Protein AF-J6HBN1-F1 (afdb_monomer_lite)

Radius of gyration: 16.35 Å; chains: 1; bounding box: 36×35×45 Å

pLDDT: mean 92.47, std 7.55, range [50.56, 98.62]

Sequence (159 aa):
WGQAFSISALLYDADGTQISEFVGRCPIEEEINPWVAENCLPKMTDITENYNNYETMLKAFFDFLNKNKDAVVLTHMGHIVESKLIHDAHQMGIIGDWDAPYLWYDVCLFFDDSTNKYCEDNNIDIGETNTHNPVFDCKSAYKAFKHFINAQNLEKKTK

Foldseek 3Di:
DDQDQWAKDFDADPVGDGPDMDIAGEDDPDDDDPCCVPQAPVLCPVPDHPDHDRLRSLLVVLVVCQVVLVDAAEDAACPPPVVVSVVVCPVVVSDDPPSPRPHYHHQVVPDPPGLVVLCVVVVNDLDDDRPNHNVSSNSSRVSSVVVSVVVVVVVVVVD

Organism: NCBI:txid796937

Structure (mmCIF, N/CA/C/O backbone):
data_AF-J6HBN1-F1
#
_entry.id   AF-J6HBN1-F1
#
loop_
_atom_site.group_PDB
_atom_site.id
_atom_site.type_symbol
_atom_site.label_atom_id
_atom_site.label_alt_id
_atom_site.label_comp_id
_atom_site.label_asym_id
_atom_site.label_entity_id
_atom_site.label_seq_id
_atom_site.pdbx_PDB_ins_code
_atom_site.Cartn_x
_atom_site.Cartn_y
_atom_site.Cartn_z
_atom_site.occupancy
_atom_site.B_iso_or_equiv
_atom_site.auth_seq_id
_atom_site.auth_comp_id
_atom_site.auth_asym_id
_atom_site.auth_atom_id
_atom_site.pdbx_PDB_model_num
ATOM 1 N N . TRP A 1 1 ? 5.714 -1.918 16.226 1.00 75.44 1 TRP A N 1
ATOM 2 C CA . TRP A 1 1 ? 4.991 -1.002 15.323 1.00 75.44 1 TRP A CA 1
ATOM 3 C C . TRP A 1 1 ? 3.642 -0.678 15.934 1.00 75.44 1 TRP A C 1
ATOM 5 O O . TRP A 1 1 ? 3.087 -1.546 16.601 1.00 75.44 1 TRP A O 1
ATOM 15 N N . GLY A 1 2 ? 3.180 0.564 15.789 1.00 87.25 2 GLY A N 1
ATOM 16 C CA . GLY A 1 2 ? 1.887 1.004 16.321 1.00 87.25 2 GLY A CA 1
ATOM 17 C C . GLY A 1 2 ? 0.714 0.594 15.431 1.00 87.25 2 GLY A C 1
ATOM 18 O O . GLY A 1 2 ? 0.895 -0.106 14.433 1.00 87.25 2 GLY A O 1
ATOM 19 N N . GLN A 1 3 ? -0.482 1.043 15.801 1.00 91.75 3 GLN A N 1
ATOM 20 C CA . GLN A 1 3 ? -1.673 0.971 14.957 1.00 91.75 3 GLN A CA 1
ATOM 21 C C . GLN A 1 3 ? -1.454 1.744 13.647 1.00 91.75 3 GLN A C 1
ATOM 23 O O . GLN A 1 3 ? -0.913 2.853 13.659 1.00 91.75 3 GLN A O 1
ATOM 28 N N . ALA A 1 4 ? -1.883 1.181 12.516 1.00 95.00 4 ALA A N 1
ATOM 29 C CA . ALA A 1 4 ? -1.857 1.911 11.255 1.00 95.00 4 ALA A CA 1
ATOM 30 C C . ALA A 1 4 ? -2.945 2.995 11.248 1.00 95.00 4 ALA A C 1
ATOM 32 O O . ALA A 1 4 ? -4.096 2.738 11.586 1.00 95.00 4 ALA A O 1
ATOM 33 N N . PHE A 1 5 ? -2.580 4.205 10.831 1.00 96.06 5 PHE A N 1
ATOM 34 C CA . PHE A 1 5 ? -3.506 5.338 10.701 1.00 96.06 5 PHE A CA 1
ATOM 35 C C . PHE A 1 5 ? -3.698 5.781 9.246 1.00 96.06 5 PHE A C 1
ATOM 37 O O . PHE A 1 5 ? -4.528 6.639 8.959 1.00 96.06 5 PHE A O 1
ATOM 44 N N . SER A 1 6 ? -2.924 5.203 8.326 1.00 97.31 6 SER A N 1
ATOM 45 C CA . SER A 1 6 ? -3.043 5.411 6.890 1.00 97.31 6 SER A CA 1
ATOM 46 C C . 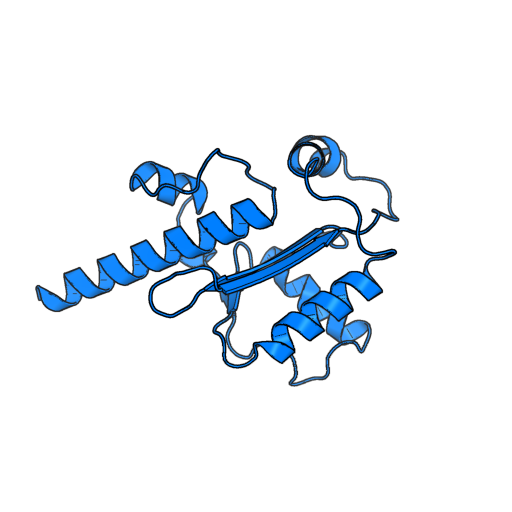SER A 1 6 ? -2.589 4.150 6.156 1.00 97.31 6 SER A C 1
ATOM 48 O O . SER A 1 6 ? -1.577 3.555 6.533 1.00 97.31 6 SER A O 1
ATOM 50 N N . ILE A 1 7 ? -3.347 3.713 5.153 1.00 98.00 7 ILE A N 1
ATOM 51 C CA . ILE A 1 7 ? -3.091 2.499 4.367 1.00 98.00 7 ILE A CA 1
ATOM 52 C C . ILE A 1 7 ? -3.400 2.803 2.901 1.00 98.00 7 ILE A C 1
ATOM 54 O O . ILE A 1 7 ? -4.483 3.302 2.592 1.00 98.00 7 ILE A O 1
ATOM 58 N N . SER A 1 8 ? -2.493 2.431 1.997 1.00 98.12 8 SER A N 1
ATOM 59 C CA . SER A 1 8 ? -2.753 2.461 0.556 1.00 98.12 8 SER A CA 1
ATOM 60 C C . SER A 1 8 ? -2.494 1.106 -0.092 1.00 98.12 8 SER A C 1
ATOM 62 O O . SER A 1 8 ? -1.624 0.354 0.339 1.00 98.12 8 SER A O 1
ATOM 64 N N . ALA A 1 9 ? -3.237 0.818 -1.157 1.00 97.94 9 ALA A N 1
ATOM 65 C CA . ALA A 1 9 ? -2.940 -0.259 -2.093 1.00 97.94 9 ALA A CA 1
ATOM 66 C C . ALA A 1 9 ? -3.268 0.191 -3.512 1.00 97.94 9 ALA A C 1
ATOM 68 O O . ALA A 1 9 ? -4.351 0.712 -3.772 1.00 97.94 9 ALA A O 1
ATOM 69 N N . LEU A 1 10 ? -2.339 -0.029 -4.439 1.00 98.25 10 LEU A N 1
ATOM 70 C CA . LEU A 1 10 ? -2.495 0.327 -5.846 1.00 98.25 10 LEU A CA 1
ATOM 71 C C . LEU A 1 10 ? -2.545 -0.954 -6.674 1.00 98.25 10 LEU A C 1
ATOM 73 O O . LEU A 1 10 ? -1.668 -1.809 -6.555 1.00 98.25 10 LEU A O 1
ATOM 77 N N . LEU A 1 11 ? -3.572 -1.086 -7.509 1.00 98.00 11 LEU A N 1
ATOM 78 C CA . LEU A 1 11 ? -3.732 -2.220 -8.408 1.00 98.00 11 LEU A CA 1
ATOM 79 C C . LEU A 1 11 ? -3.270 -1.832 -9.807 1.00 98.00 11 LEU A C 1
ATOM 81 O O . LEU A 1 11 ? -3.768 -0.864 -10.387 1.00 98.00 11 LEU A O 1
ATOM 85 N N . TYR A 1 12 ? -2.367 -2.635 -10.355 1.00 97.44 12 TYR A N 1
ATOM 86 C CA . TYR A 1 12 ? -1.846 -2.483 -11.704 1.00 97.44 12 TYR A CA 1
ATOM 87 C C . TYR A 1 12 ? -2.260 -3.667 -12.575 1.00 97.44 12 TYR A C 1
ATOM 89 O O . TYR A 1 12 ? -2.293 -4.804 -12.102 1.00 97.44 12 TYR A O 1
ATOM 97 N N . ASP A 1 13 ? -2.554 -3.404 -13.845 1.00 95.88 13 ASP A N 1
ATOM 98 C CA . ASP A 1 13 ? -2.723 -4.457 -14.846 1.00 95.88 13 ASP A CA 1
ATOM 99 C C . ASP A 1 13 ? -1.369 -5.012 -15.340 1.00 95.88 13 ASP A C 1
ATOM 101 O O . ASP A 1 13 ? -0.291 -4.617 -14.880 1.00 95.88 13 ASP A O 1
ATOM 105 N N . ALA A 1 14 ? -1.420 -5.954 -16.286 1.00 90.94 14 ALA A N 1
ATOM 106 C CA . ALA A 1 14 ? -0.232 -6.598 -16.848 1.00 90.94 14 ALA A CA 1
ATOM 107 C C . ALA A 1 14 ? 0.681 -5.628 -17.626 1.00 90.94 14 ALA A C 1
ATOM 109 O O . ALA A 1 14 ? 1.902 -5.800 -17.628 1.00 90.94 14 ALA A O 1
ATOM 110 N N . ASP A 1 15 ? 0.111 -4.590 -18.242 1.00 91.50 15 ASP A N 1
ATOM 111 C CA . ASP A 1 15 ? 0.865 -3.549 -18.949 1.00 91.50 15 ASP A CA 1
ATOM 112 C C . ASP A 1 15 ? 1.488 -2.544 -17.960 1.00 91.50 15 ASP A C 1
ATOM 114 O O . ASP A 1 15 ? 2.486 -1.875 -18.249 1.00 91.50 15 ASP A O 1
ATOM 118 N N . GLY A 1 16 ? 0.982 -2.531 -16.727 1.00 93.12 16 GLY A N 1
ATOM 119 C CA . GLY A 1 16 ? 1.361 -1.680 -15.609 1.00 93.12 16 GLY A CA 1
ATOM 120 C C . GLY A 1 16 ? 0.656 -0.344 -15.566 1.00 93.12 16 GLY A C 1
ATOM 121 O O . GLY A 1 16 ? 1.195 0.611 -15.005 1.00 93.12 16 GLY A O 1
ATOM 122 N N . THR A 1 17 ? -0.539 -0.286 -16.134 1.00 95.62 17 THR A N 1
ATOM 123 C CA . THR A 1 17 ? -1.474 0.807 -15.908 1.00 95.62 17 THR A CA 1
ATOM 124 C C . THR A 1 17 ? -2.105 0.623 -14.534 1.00 95.62 17 THR A C 1
ATOM 126 O O . THR A 1 17 ? -2.556 -0.470 -14.195 1.00 95.62 17 THR A O 1
ATOM 129 N N . GLN A 1 18 ? -2.143 1.683 -13.727 1.00 97.25 18 GLN A N 1
ATOM 130 C CA . GLN A 1 18 ? -2.892 1.665 -12.472 1.00 97.25 18 GLN A CA 1
ATOM 131 C C . GLN A 1 18 ? -4.392 1.664 -12.797 1.00 97.25 18 GLN A C 1
ATOM 133 O O . GLN A 1 18 ? -4.889 2.612 -13.401 1.00 97.25 18 GLN A O 1
ATOM 138 N N . ILE A 1 19 ? -5.107 0.611 -12.405 1.00 97.88 19 ILE A N 1
ATOM 139 C CA . ILE A 1 19 ? -6.528 0.413 -12.739 1.00 97.88 19 ILE A CA 1
ATOM 140 C C . ILE A 1 19 ? -7.464 0.598 -11.543 1.00 97.88 19 ILE A C 1
ATOM 142 O O . ILE A 1 19 ? -8.669 0.765 -11.721 1.00 97.88 19 ILE A O 1
ATOM 146 N N . SER A 1 20 ? -6.932 0.566 -10.322 1.00 98.06 20 SER A N 1
ATOM 147 C CA . SER A 1 20 ? -7.694 0.827 -9.102 1.00 98.06 20 SER A CA 1
ATOM 148 C C . SER A 1 20 ? -6.758 1.225 -7.968 1.00 98.06 20 SER A C 1
ATOM 150 O O . SER A 1 20 ? -5.566 0.920 -7.996 1.00 98.06 20 SER A O 1
ATOM 152 N N . GLU A 1 21 ? -7.308 1.860 -6.939 1.00 98.12 21 GLU A N 1
ATOM 153 C CA . GLU A 1 21 ? -6.593 2.142 -5.699 1.00 98.12 21 GLU A CA 1
ATOM 154 C C . GLU A 1 21 ? -7.510 2.060 -4.480 1.00 98.12 21 GLU A C 1
ATOM 156 O O . GLU A 1 21 ? -8.729 2.206 -4.581 1.00 98.12 21 GLU A O 1
ATOM 161 N N . PHE A 1 22 ? -6.888 1.826 -3.333 1.00 98.56 22 PHE A N 1
ATOM 162 C CA . PHE A 1 22 ? -7.423 2.071 -2.008 1.00 98.56 22 PHE A CA 1
ATOM 163 C C . PHE A 1 22 ? -6.506 3.078 -1.321 1.00 98.56 22 PHE A C 1
ATOM 165 O O . PHE A 1 22 ? -5.289 2.894 -1.330 1.00 98.56 22 PHE A O 1
ATOM 172 N N . VAL A 1 23 ? -7.091 4.111 -0.717 1.00 98.44 23 VAL A N 1
ATOM 173 C CA . VAL A 1 23 ? -6.393 5.067 0.148 1.00 98.44 23 VAL A CA 1
ATOM 174 C C . VAL A 1 23 ? -7.285 5.320 1.355 1.00 98.44 23 VAL A C 1
ATOM 176 O O . VAL A 1 23 ? -8.374 5.886 1.231 1.00 98.44 23 VAL A O 1
ATOM 179 N N . GLY A 1 24 ? -6.850 4.860 2.519 1.00 98.25 24 GLY A N 1
ATOM 180 C CA . GLY A 1 24 ? -7.552 5.041 3.779 1.00 98.25 24 GLY A CA 1
ATOM 181 C C . GLY A 1 24 ? -6.703 5.812 4.767 1.00 98.25 24 GLY A C 1
ATOM 182 O O . GLY A 1 24 ? -5.506 5.566 4.865 1.00 98.25 24 GLY A O 1
ATOM 183 N N . ARG A 1 25 ? -7.337 6.720 5.505 1.00 98.06 25 ARG A N 1
ATOM 184 C CA . ARG A 1 25 ? -6.768 7.414 6.654 1.00 98.06 25 ARG A CA 1
ATOM 185 C C . ARG A 1 25 ? -7.818 7.538 7.751 1.00 98.06 25 ARG A C 1
ATOM 187 O O . ARG A 1 25 ? -8.948 7.951 7.485 1.00 98.06 25 ARG A O 1
ATOM 194 N N . CYS A 1 26 ? -7.427 7.228 8.979 1.00 97.38 26 CYS A N 1
ATOM 195 C CA . CYS A 1 26 ? -8.240 7.422 10.174 1.00 97.38 26 CYS A CA 1
ATOM 196 C C . CYS A 1 26 ? -7.488 8.271 11.215 1.00 97.38 26 CYS A C 1
ATOM 198 O O . CYS A 1 26 ? -6.266 8.427 11.109 1.00 97.38 26 CYS A O 1
ATOM 200 N N . PRO A 1 27 ? -8.185 8.804 12.233 1.00 95.62 27 PRO A N 1
ATOM 201 C CA . PRO A 1 27 ? -7.538 9.458 13.365 1.00 95.62 27 PRO A CA 1
ATOM 202 C C . PRO A 1 27 ? -6.548 8.532 14.089 1.00 95.62 27 PRO A C 1
ATOM 204 O O . PRO A 1 27 ? -6.739 7.313 14.147 1.00 95.62 27 PRO A O 1
ATOM 207 N N . ILE A 1 28 ? -5.504 9.120 14.678 1.00 94.00 28 ILE A N 1
ATOM 208 C CA . ILE A 1 28 ? -4.617 8.434 15.628 1.00 94.00 28 ILE A CA 1
ATOM 209 C C . ILE A 1 28 ? -5.251 8.562 17.018 1.00 94.00 28 ILE A C 1
ATOM 211 O O . ILE A 1 28 ? -5.396 9.671 17.525 1.00 94.00 28 ILE A O 1
ATOM 215 N N . GLU A 1 29 ? -5.651 7.439 17.616 1.00 86.56 29 GLU A N 1
ATOM 216 C CA . GLU A 1 29 ? -6.318 7.420 18.931 1.00 86.56 29 GLU A CA 1
ATOM 217 C C . GLU A 1 29 ? -5.328 7.514 20.107 1.00 86.56 29 GLU A C 1
ATOM 219 O O . GLU A 1 29 ? -5.680 7.982 21.189 1.00 86.56 29 GLU A O 1
ATOM 224 N N . GLU A 1 30 ? -4.086 7.078 19.891 1.00 88.31 30 GLU A N 1
ATOM 225 C CA . GLU A 1 30 ? -3.019 7.058 20.894 1.00 88.31 30 GLU A CA 1
ATOM 226 C C . GLU A 1 30 ? -2.167 8.340 20.874 1.00 88.31 30 GLU A C 1
ATOM 228 O O . GLU A 1 30 ? -2.303 9.207 20.008 1.00 88.31 30 GLU A O 1
ATOM 233 N N . GLU A 1 31 ? -1.237 8.458 21.827 1.00 92.12 31 GLU A N 1
ATOM 234 C CA . GLU A 1 31 ? -0.227 9.515 21.798 1.00 92.12 31 GLU A CA 1
ATOM 235 C C . GLU A 1 31 ? 0.615 9.412 20.516 1.00 92.12 31 GLU A C 1
ATOM 237 O O . GLU A 1 31 ? 1.207 8.373 20.208 1.00 92.12 31 GLU A O 1
ATOM 242 N N . ILE A 1 32 ? 0.672 10.507 19.754 1.00 94.19 32 ILE A N 1
ATOM 243 C CA . ILE A 1 32 ? 1.403 10.538 18.489 1.00 94.19 32 ILE A CA 1
ATOM 244 C C . ILE A 1 32 ? 2.899 10.440 18.782 1.00 94.19 32 ILE A C 1
ATOM 246 O O . ILE A 1 32 ? 3.493 11.327 19.395 1.00 94.19 32 ILE A O 1
ATOM 250 N N . ASN A 1 33 ? 3.525 9.376 18.279 1.00 93.88 33 ASN A N 1
ATOM 251 C CA . ASN A 1 33 ? 4.969 9.208 18.353 1.00 93.88 33 ASN A CA 1
ATOM 252 C C . ASN A 1 33 ? 5.687 10.422 17.710 1.00 93.88 33 ASN A C 1
ATOM 254 O O . ASN A 1 33 ? 5.360 10.770 16.571 1.00 93.88 33 ASN A O 1
ATOM 258 N N . PRO A 1 34 ? 6.695 11.033 18.367 1.00 95.94 34 PRO A N 1
ATOM 259 C CA . PRO A 1 34 ? 7.390 12.208 17.833 1.00 95.94 34 PRO A CA 1
ATOM 260 C C . PRO A 1 34 ? 7.966 12.006 16.427 1.00 95.94 34 PRO A C 1
ATOM 262 O O . PRO A 1 34 ? 7.880 12.898 15.587 1.00 95.94 34 PRO A O 1
ATOM 265 N N . TRP A 1 35 ? 8.479 10.807 16.136 1.00 94.75 35 TRP A N 1
ATOM 266 C CA . TRP A 1 35 ? 8.999 10.471 14.814 1.00 94.75 35 TRP A CA 1
ATOM 267 C C . TRP A 1 35 ? 7.891 10.470 13.754 1.00 94.75 35 TRP A C 1
ATOM 269 O O . TRP A 1 35 ? 8.099 10.987 12.661 1.00 94.75 35 TRP A O 1
ATOM 279 N N . VAL A 1 36 ? 6.696 9.958 14.076 1.00 94.38 36 VAL A N 1
ATOM 280 C CA . VAL A 1 36 ? 5.526 9.983 13.174 1.00 94.38 36 VAL A CA 1
ATOM 281 C C . VAL A 1 36 ? 5.066 11.418 12.918 1.00 94.38 36 VAL A C 1
ATOM 283 O O . VAL A 1 36 ? 4.766 11.771 11.774 1.00 94.38 36 VAL A O 1
ATOM 286 N N . ALA A 1 37 ? 5.040 12.251 13.962 1.00 95.62 37 ALA A N 1
ATOM 287 C CA . ALA A 1 37 ? 4.662 13.657 13.850 1.00 95.62 37 ALA A CA 1
ATOM 288 C C . ALA A 1 37 ? 5.605 14.447 12.929 1.00 95.62 37 ALA A C 1
ATOM 290 O O . ALA A 1 37 ? 5.142 15.280 12.154 1.00 95.62 37 ALA A O 1
ATOM 291 N N . GLU A 1 38 ? 6.907 14.168 12.992 1.00 97.00 38 GLU A N 1
ATOM 292 C CA . GLU A 1 38 ? 7.930 14.850 12.195 1.00 97.00 38 GLU A CA 1
ATOM 293 C C . GLU A 1 38 ? 8.047 14.298 10.764 1.00 97.00 38 GLU A C 1
ATOM 295 O O . GLU A 1 38 ? 8.196 15.069 9.818 1.00 97.00 38 GLU A O 1
ATOM 300 N N . ASN A 1 39 ? 7.955 12.975 10.585 1.00 95.06 39 ASN A N 1
ATOM 301 C CA . ASN A 1 39 ? 8.345 12.322 9.330 1.00 95.06 39 ASN A CA 1
ATOM 302 C C . ASN A 1 39 ? 7.164 11.841 8.481 1.00 95.06 39 ASN A C 1
ATOM 304 O O . ASN A 1 39 ? 7.282 11.801 7.259 1.00 95.06 39 ASN A O 1
ATOM 308 N N . CYS A 1 40 ? 6.027 11.488 9.090 1.00 94.62 40 CYS A N 1
ATOM 309 C CA . CYS A 1 40 ? 4.893 10.903 8.367 1.00 94.62 40 CYS A CA 1
ATOM 310 C C . CYS A 1 40 ? 3.761 11.911 8.150 1.00 94.62 40 CYS A C 1
ATOM 312 O O . CYS A 1 40 ? 3.328 12.115 7.018 1.00 94.62 40 CYS A O 1
ATOM 314 N N . LEU A 1 41 ? 3.271 12.563 9.211 1.00 95.12 41 LEU A N 1
ATOM 315 C CA . LEU A 1 41 ? 2.102 13.453 9.111 1.00 95.12 41 LEU A CA 1
ATOM 316 C C . LEU A 1 41 ? 2.266 14.591 8.084 1.00 95.12 41 LEU A C 1
ATOM 318 O O . LEU A 1 41 ? 1.313 14.832 7.336 1.00 95.12 41 LEU A O 1
ATOM 322 N N . PRO A 1 42 ? 3.439 15.248 7.955 1.00 96.12 42 PRO A N 1
ATOM 323 C CA . PRO A 1 42 ? 3.628 16.300 6.955 1.00 96.12 42 PRO A CA 1
ATOM 324 C C . PRO A 1 42 ? 3.563 15.798 5.505 1.00 96.12 42 PRO A C 1
ATOM 326 O O . PRO A 1 42 ? 3.302 16.585 4.598 1.00 96.12 42 PRO A O 1
ATOM 329 N N . LYS A 1 43 ? 3.784 14.496 5.278 1.00 96.00 43 LYS A N 1
ATOM 330 C CA . LYS A 1 43 ? 3.831 13.856 3.951 1.00 96.00 43 LYS A CA 1
ATOM 331 C C . LYS A 1 43 ? 2.456 13.441 3.429 1.00 96.00 43 LYS A C 1
ATOM 333 O O . LYS A 1 43 ? 2.329 13.067 2.267 1.00 96.00 43 LYS A O 1
ATOM 338 N N . MET A 1 44 ? 1.431 13.512 4.278 1.00 93.06 44 MET A N 1
ATOM 339 C CA . MET A 1 44 ? 0.067 13.056 3.991 1.00 93.06 44 MET A CA 1
ATOM 340 C C . MET A 1 44 ? -0.963 14.183 4.111 1.00 93.06 44 MET A C 1
ATOM 342 O O . MET A 1 44 ? -2.134 13.930 4.376 1.00 93.06 44 MET A O 1
ATOM 346 N N . THR A 1 45 ? -0.553 15.445 3.986 1.00 92.12 45 THR A N 1
ATOM 347 C CA . THR A 1 45 ? -1.468 16.597 4.107 1.00 92.12 45 THR A CA 1
ATOM 348 C C . THR A 1 45 ? -2.562 16.611 3.035 1.00 92.12 45 THR A C 1
ATOM 350 O O . THR A 1 45 ? -3.624 17.189 3.251 1.00 92.12 45 THR A O 1
ATOM 353 N N . ASP A 1 46 ? -2.325 15.928 1.918 1.00 92.12 46 ASP A N 1
ATOM 354 C CA . ASP A 1 46 ? -3.237 15.706 0.799 1.00 92.12 46 ASP A CA 1
ATOM 355 C C . ASP A 1 46 ? -4.237 14.556 1.025 1.00 92.12 46 ASP A C 1
ATOM 357 O O . ASP A 1 46 ? -5.258 14.487 0.342 1.00 92.12 46 ASP A O 1
ATOM 361 N N . ILE A 1 47 ? -3.988 13.675 1.999 1.00 95.12 47 ILE A N 1
ATOM 362 C CA . ILE A 1 47 ? -4.868 12.548 2.327 1.00 95.12 47 ILE A CA 1
ATOM 363 C C . ILE A 1 47 ? -5.772 12.959 3.487 1.00 95.12 47 ILE A C 1
ATOM 365 O O . ILE A 1 47 ? -5.339 12.989 4.640 1.00 95.12 47 ILE A O 1
ATOM 369 N N . THR A 1 48 ? -7.037 13.267 3.214 1.00 95.00 48 THR A N 1
ATOM 370 C CA . THR A 1 48 ? -8.001 13.588 4.276 1.00 95.00 48 THR A CA 1
ATOM 371 C C . THR A 1 48 ? -8.381 12.343 5.070 1.00 95.00 48 THR A C 1
ATOM 373 O O . THR A 1 48 ? -8.486 11.256 4.504 1.00 95.00 48 THR A O 1
ATOM 376 N N . GLU A 1 49 ? -8.656 12.503 6.364 1.00 96.88 49 GLU A N 1
ATOM 377 C CA . GLU A 1 49 ? -9.265 11.443 7.174 1.00 96.88 49 GLU A CA 1
ATOM 378 C C . GLU A 1 49 ? -10.630 11.074 6.582 1.00 96.88 49 GLU A C 1
ATOM 380 O O . GLU A 1 49 ? -11.539 11.901 6.514 1.00 96.88 49 GLU A O 1
ATOM 385 N N . ASN A 1 50 ? -10.743 9.844 6.085 1.00 97.69 50 ASN A N 1
ATOM 386 C CA . ASN A 1 50 ? -11.910 9.338 5.361 1.00 97.69 50 ASN A CA 1
ATOM 387 C C . ASN A 1 50 ? -12.530 8.095 6.022 1.00 97.69 50 ASN A C 1
ATOM 389 O O . ASN A 1 50 ? -13.552 7.599 5.551 1.00 97.69 50 ASN A O 1
ATOM 393 N N . TYR A 1 51 ? -11.958 7.643 7.139 1.00 98.19 51 TYR A N 1
ATOM 394 C CA . TYR A 1 51 ? -12.520 6.633 8.027 1.00 98.19 51 TYR A CA 1
ATOM 395 C C . TYR A 1 51 ? -12.546 7.144 9.464 1.00 98.19 51 TYR A C 1
ATOM 397 O O . TYR A 1 51 ? -11.650 7.862 9.900 1.00 98.19 51 TYR A O 1
ATOM 405 N N . ASN A 1 52 ? -13.568 6.740 10.216 1.00 97.00 52 ASN A N 1
ATOM 406 C CA . ASN A 1 52 ? -13.769 7.221 11.584 1.00 97.00 52 ASN A CA 1
ATOM 407 C C . ASN A 1 52 ? -12.777 6.611 12.581 1.00 97.00 52 ASN A C 1
ATOM 409 O O . ASN A 1 52 ? -12.500 7.220 13.607 1.00 97.00 52 ASN A O 1
ATOM 413 N N . ASN A 1 53 ? -12.295 5.396 12.311 1.00 97.00 53 ASN A N 1
ATOM 414 C CA . ASN A 1 53 ? -11.395 4.652 13.188 1.00 97.00 53 ASN A CA 1
ATOM 415 C C . ASN A 1 53 ? -10.616 3.587 12.400 1.00 97.00 53 ASN A C 1
ATOM 417 O O . ASN A 1 53 ? -10.893 3.332 11.223 1.00 97.00 53 ASN A O 1
ATOM 421 N N . TYR A 1 54 ? -9.657 2.953 13.073 1.00 97.69 54 TYR A N 1
ATOM 422 C CA . TYR A 1 54 ? -8.801 1.935 12.471 1.00 97.69 54 TYR A CA 1
ATOM 423 C C . TYR A 1 54 ? -9.571 0.699 12.005 1.00 97.69 54 TYR A C 1
ATOM 425 O O . TYR A 1 54 ? -9.345 0.241 10.892 1.00 97.69 54 TYR A O 1
ATOM 433 N N . GLU A 1 55 ? -10.519 0.198 12.799 1.00 97.56 55 GLU A N 1
ATOM 434 C CA . GLU A 1 55 ? -11.293 -1.003 12.461 1.00 97.56 55 GLU A CA 1
ATOM 435 C C . GLU A 1 55 ? -12.055 -0.838 11.136 1.00 97.56 55 GLU A C 1
ATOM 437 O O . GLU A 1 55 ? -11.976 -1.690 10.250 1.00 97.56 55 GLU A O 1
ATOM 442 N N . THR A 1 56 ? -12.748 0.291 10.953 1.00 98.19 56 THR A N 1
ATOM 443 C CA . THR A 1 56 ? -13.502 0.575 9.719 1.00 98.19 56 THR A CA 1
ATOM 444 C C . THR A 1 56 ? -12.591 0.759 8.506 1.00 98.19 56 THR A C 1
ATOM 446 O O . THR A 1 56 ? -12.923 0.273 7.423 1.00 98.19 56 THR A O 1
ATOM 449 N N . MET A 1 57 ? -11.429 1.397 8.683 1.00 98.44 57 MET A N 1
ATOM 450 C CA . MET A 1 57 ? -10.411 1.520 7.637 1.00 98.44 57 MET A CA 1
ATOM 451 C C . MET A 1 57 ? -9.830 0.154 7.256 1.00 98.44 57 MET A C 1
ATOM 453 O O . MET A 1 57 ? -9.729 -0.168 6.072 1.00 98.44 57 MET A O 1
ATOM 457 N N . LEU A 1 58 ? -9.475 -0.660 8.252 1.00 98.19 58 LEU A N 1
ATOM 458 C CA . LEU A 1 58 ? -8.884 -1.980 8.064 1.00 98.19 58 LEU A CA 1
ATOM 459 C C . LEU A 1 58 ? -9.869 -2.927 7.379 1.00 98.19 58 LEU A C 1
ATOM 461 O O . LEU A 1 58 ? -9.503 -3.622 6.433 1.00 98.19 58 LEU A O 1
ATOM 465 N N . LYS A 1 59 ? -11.145 -2.895 7.780 1.00 98.44 59 LYS A N 1
ATOM 466 C CA . LYS A 1 59 ? -12.200 -3.648 7.104 1.00 98.44 59 LYS A CA 1
ATOM 467 C C . LYS A 1 59 ? -12.318 -3.246 5.634 1.00 98.44 59 LYS A C 1
ATOM 469 O O . LYS A 1 59 ? -12.350 -4.118 4.771 1.00 98.44 59 LYS A O 1
ATOM 474 N N . ALA A 1 60 ? -12.353 -1.949 5.335 1.00 98.62 60 ALA A N 1
ATOM 475 C CA . ALA A 1 60 ? -12.461 -1.474 3.958 1.00 98.62 60 ALA A CA 1
ATOM 476 C C . ALA A 1 60 ? -11.233 -1.846 3.106 1.00 98.62 60 ALA A C 1
ATOM 478 O O . ALA A 1 60 ? -11.373 -2.173 1.926 1.00 98.62 60 ALA A O 1
ATOM 479 N N . PHE A 1 61 ? -10.040 -1.856 3.707 1.00 98.31 61 PHE A N 1
ATOM 480 C CA . PHE A 1 61 ? -8.821 -2.343 3.066 1.00 98.31 61 PHE A CA 1
ATOM 481 C C . PHE A 1 61 ? -8.923 -3.831 2.698 1.00 98.31 61 PHE A C 1
ATOM 483 O O . PHE A 1 61 ? -8.644 -4.208 1.559 1.00 98.31 61 PHE A O 1
ATOM 490 N N . PHE A 1 62 ? -9.383 -4.685 3.617 1.00 97.69 62 PHE A N 1
ATOM 491 C CA . PHE A 1 62 ? -9.563 -6.109 3.321 1.00 97.69 62 PHE A CA 1
ATOM 492 C C . PHE A 1 62 ? -10.734 -6.385 2.368 1.00 97.69 62 PHE A C 1
ATOM 494 O O . PHE A 1 62 ? -10.626 -7.282 1.533 1.00 97.69 62 PHE A O 1
ATOM 501 N N . ASP A 1 63 ? -11.799 -5.576 2.388 1.00 97.69 63 ASP A N 1
ATOM 502 C CA . ASP A 1 63 ? -12.854 -5.622 1.367 1.00 97.69 63 ASP A CA 1
ATOM 503 C C . ASP A 1 63 ? -12.268 -5.317 -0.033 1.00 97.69 63 ASP A C 1
ATOM 505 O O . ASP A 1 63 ? -12.608 -5.986 -1.014 1.00 97.69 63 ASP A O 1
ATOM 509 N N . PHE A 1 64 ? -11.341 -4.352 -0.133 1.00 97.94 64 PHE A N 1
ATOM 510 C CA . PHE A 1 64 ? -10.607 -4.059 -1.369 1.00 97.94 64 PHE A CA 1
ATOM 511 C C . PHE A 1 64 ? -9.708 -5.223 -1.803 1.00 97.94 64 PHE A C 1
ATOM 513 O O . PHE A 1 64 ? -9.732 -5.592 -2.979 1.00 97.94 64 PHE A O 1
ATOM 520 N N . LEU A 1 65 ? -8.945 -5.831 -0.887 1.00 95.75 65 LEU A N 1
ATOM 521 C CA . LEU A 1 65 ? -8.117 -6.998 -1.207 1.00 95.75 65 LEU A CA 1
ATOM 522 C C . LEU A 1 65 ? -8.967 -8.179 -1.682 1.00 95.75 65 LEU A C 1
ATOM 524 O O . LEU A 1 65 ? -8.673 -8.760 -2.720 1.00 95.75 65 LEU A O 1
ATOM 528 N N . ASN A 1 66 ? -10.063 -8.491 -0.989 1.00 94.56 66 ASN A N 1
ATOM 529 C CA . ASN A 1 66 ? -10.945 -9.600 -1.348 1.00 94.56 66 ASN A CA 1
ATOM 530 C C . ASN A 1 66 ? -11.630 -9.384 -2.710 1.00 94.56 66 ASN A C 1
ATOM 532 O O . ASN A 1 66 ? -11.735 -10.312 -3.514 1.00 94.56 66 ASN A O 1
ATOM 536 N N . LYS A 1 67 ? -12.037 -8.144 -3.021 1.00 96.19 67 LYS A N 1
ATOM 537 C CA . LYS A 1 67 ? -12.552 -7.782 -4.354 1.00 96.19 67 LYS A CA 1
ATOM 538 C C . LYS A 1 67 ? -11.530 -8.052 -5.466 1.00 96.19 67 LYS A C 1
ATOM 540 O O . LYS A 1 67 ? -11.929 -8.318 -6.597 1.00 96.19 67 LYS A O 1
ATOM 545 N N . ASN A 1 68 ? -10.239 -8.002 -5.143 1.00 94.56 68 ASN A N 1
ATOM 546 C CA . ASN A 1 68 ? -9.120 -8.178 -6.066 1.00 94.56 68 ASN A CA 1
ATOM 547 C C . ASN A 1 68 ? -8.262 -9.412 -5.723 1.00 94.56 68 ASN A C 1
ATOM 549 O O . ASN A 1 68 ? -7.069 -9.422 -6.004 1.00 94.56 68 ASN A O 1
ATOM 553 N N . LYS A 1 69 ? -8.851 -10.453 -5.121 1.00 92.12 69 LYS A N 1
ATOM 554 C CA . LYS A 1 69 ? -8.130 -11.608 -4.547 1.00 92.12 69 LYS A CA 1
ATOM 555 C C . LYS A 1 69 ? -7.258 -12.412 -5.520 1.00 92.12 69 LYS A C 1
ATOM 557 O O . LYS A 1 69 ? -6.392 -13.158 -5.079 1.00 92.12 69 LYS A O 1
ATOM 562 N N . ASP A 1 70 ? -7.501 -12.283 -6.823 1.00 90.50 70 ASP A N 1
ATOM 563 C CA . ASP A 1 70 ? -6.711 -12.947 -7.866 1.00 90.50 70 ASP A CA 1
ATOM 564 C C . ASP A 1 70 ? -5.415 -12.176 -8.193 1.00 90.50 70 ASP A C 1
ATOM 566 O O . ASP A 1 70 ? -4.556 -12.673 -8.923 1.00 90.50 70 ASP A O 1
ATOM 570 N N . ALA A 1 71 ? -5.265 -10.953 -7.671 1.00 92.56 71 ALA A N 1
ATOM 571 C CA . ALA A 1 71 ? -4.053 -10.164 -7.813 1.00 92.56 71 ALA A CA 1
ATOM 572 C C . ALA A 1 71 ? -2.942 -10.678 -6.889 1.00 92.56 71 ALA A C 1
ATOM 574 O O . ALA A 1 71 ? -3.170 -11.128 -5.766 1.00 92.56 71 ALA A O 1
ATOM 575 N N . VAL A 1 72 ? -1.704 -10.545 -7.356 1.00 92.62 72 VAL A N 1
ATOM 576 C CA . VAL A 1 72 ? -0.519 -10.778 -6.532 1.00 92.62 72 VAL A CA 1
ATOM 577 C C . VAL A 1 72 ? -0.324 -9.592 -5.592 1.00 92.62 72 VAL A C 1
ATOM 579 O O . VAL A 1 72 ? -0.325 -8.444 -6.038 1.00 92.62 72 VAL A O 1
ATOM 582 N N . VAL A 1 73 ? -0.109 -9.865 -4.304 1.00 94.56 73 VAL A N 1
ATOM 583 C CA . VAL A 1 73 ? 0.170 -8.819 -3.317 1.00 94.56 73 VAL A CA 1
ATOM 584 C C . VAL A 1 73 ? 1.671 -8.569 -3.221 1.00 94.56 73 VAL A C 1
ATOM 586 O O . VAL A 1 73 ? 2.465 -9.490 -3.022 1.00 94.56 73 VAL A O 1
ATOM 589 N N . LEU A 1 74 ? 2.034 -7.297 -3.367 1.00 95.25 74 LEU A N 1
ATOM 590 C CA . LEU A 1 74 ? 3.383 -6.761 -3.246 1.00 95.25 74 LEU A CA 1
ATOM 591 C C . LEU A 1 74 ? 3.403 -5.768 -2.080 1.00 95.25 74 LEU A C 1
ATOM 593 O O . LEU A 1 74 ? 2.552 -4.881 -2.030 1.00 95.25 74 LEU A O 1
ATOM 597 N N . THR A 1 75 ? 4.364 -5.886 -1.172 1.00 94.94 75 THR A N 1
ATOM 598 C CA . THR A 1 75 ? 4.496 -5.003 -0.003 1.00 94.94 75 THR A CA 1
ATOM 599 C C . THR A 1 75 ? 5.844 -4.333 0.061 1.00 94.94 75 THR A C 1
ATOM 601 O O . THR A 1 75 ? 6.813 -4.858 -0.483 1.00 94.94 75 THR A O 1
ATOM 604 N N . HIS A 1 76 ? 5.907 -3.193 0.747 1.00 91.75 76 HIS A N 1
ATOM 605 C CA . HIS A 1 76 ? 7.131 -2.419 0.865 1.00 91.75 76 HIS A CA 1
ATOM 606 C C . HIS A 1 76 ? 8.025 -2.947 1.995 1.00 91.75 76 HIS A C 1
ATOM 608 O O . HIS A 1 76 ? 9.197 -3.209 1.744 1.00 91.75 76 HIS A O 1
ATOM 614 N N . MET A 1 77 ? 7.466 -3.133 3.199 1.00 89.94 77 MET A N 1
ATOM 615 C CA . MET A 1 77 ? 8.171 -3.568 4.420 1.00 89.94 77 MET A CA 1
ATOM 616 C C . MET A 1 77 ? 7.445 -4.740 5.107 1.00 89.94 77 MET A C 1
ATOM 618 O O . MET A 1 77 ? 7.245 -4.766 6.331 1.00 89.94 77 MET A O 1
ATOM 622 N N . GLY A 1 78 ? 7.030 -5.706 4.287 1.00 90.25 78 GLY A N 1
ATOM 623 C CA . GLY A 1 78 ? 5.964 -6.665 4.559 1.00 90.25 78 GLY A CA 1
ATOM 624 C C . GLY A 1 78 ? 6.079 -7.405 5.885 1.00 90.25 78 GLY A C 1
ATOM 625 O O . GLY A 1 78 ? 5.103 -7.473 6.629 1.00 90.25 78 GLY A O 1
ATOM 626 N N . HIS A 1 79 ? 7.255 -7.949 6.201 1.00 86.75 79 HIS A N 1
ATOM 627 C CA . HIS A 1 79 ? 7.458 -8.697 7.444 1.00 86.75 79 HIS A CA 1
ATOM 628 C C . HIS A 1 79 ? 7.211 -7.818 8.669 1.00 86.75 79 HIS A C 1
ATOM 630 O O . HIS A 1 79 ? 6.504 -8.218 9.591 1.00 86.75 79 HIS A O 1
ATOM 636 N N . ILE A 1 80 ? 7.815 -6.634 8.703 1.00 85.38 80 ILE A N 1
ATOM 637 C CA . ILE A 1 80 ? 7.912 -5.852 9.930 1.00 85.38 80 ILE A CA 1
ATOM 638 C C . ILE A 1 80 ? 6.738 -4.891 10.128 1.00 85.38 80 ILE A C 1
ATOM 640 O O . ILE A 1 80 ? 6.322 -4.679 11.263 1.00 85.38 80 ILE A O 1
ATOM 644 N N . VAL A 1 81 ? 6.185 -4.321 9.056 1.00 89.81 81 VAL A N 1
ATOM 645 C CA . VAL A 1 81 ? 5.139 -3.294 9.143 1.00 89.81 81 VAL A CA 1
ATOM 646 C C . VAL A 1 81 ? 3.794 -3.861 8.705 1.00 89.81 81 VAL A C 1
ATOM 648 O O . VAL A 1 81 ? 2.864 -3.919 9.509 1.00 89.81 81 VAL A O 1
ATOM 651 N N . GLU A 1 82 ? 3.673 -4.305 7.454 1.00 94.12 82 GLU A N 1
ATOM 652 C CA . GLU A 1 82 ? 2.370 -4.637 6.877 1.00 94.12 82 GLU A CA 1
ATOM 653 C C . GLU A 1 82 ? 1.792 -5.970 7.394 1.00 94.12 82 GLU A C 1
ATOM 655 O O . GLU A 1 82 ? 0.572 -6.131 7.406 1.00 94.12 82 GLU A O 1
ATOM 660 N N . SER A 1 83 ? 2.611 -6.898 7.908 1.00 93.12 83 SER A N 1
ATOM 661 C CA . SER A 1 83 ? 2.130 -8.150 8.526 1.00 93.12 83 SER A CA 1
ATOM 662 C C . SER A 1 83 ? 1.206 -7.903 9.724 1.00 93.12 83 SER A C 1
ATOM 664 O O . SER A 1 83 ? 0.290 -8.691 9.982 1.00 93.12 83 SER A O 1
ATOM 666 N N . LYS A 1 84 ? 1.384 -6.771 10.421 1.00 94.06 84 LYS A N 1
ATOM 667 C CA . LYS A 1 84 ? 0.514 -6.369 11.527 1.00 94.06 84 LYS A CA 1
ATOM 668 C C . LYS A 1 84 ? -0.922 -6.132 11.056 1.00 94.06 84 LYS A C 1
ATOM 670 O O . LYS A 1 84 ? -1.839 -6.438 11.805 1.00 94.06 84 LYS A O 1
ATOM 675 N N . LEU A 1 85 ? -1.137 -5.665 9.821 1.00 95.75 85 LEU A N 1
ATOM 676 C CA . LEU A 1 85 ? -2.486 -5.464 9.275 1.00 95.75 85 LEU A CA 1
ATOM 677 C C . LEU A 1 85 ? -3.251 -6.788 9.187 1.00 95.75 85 LEU A C 1
ATOM 679 O O . LEU A 1 85 ? -4.425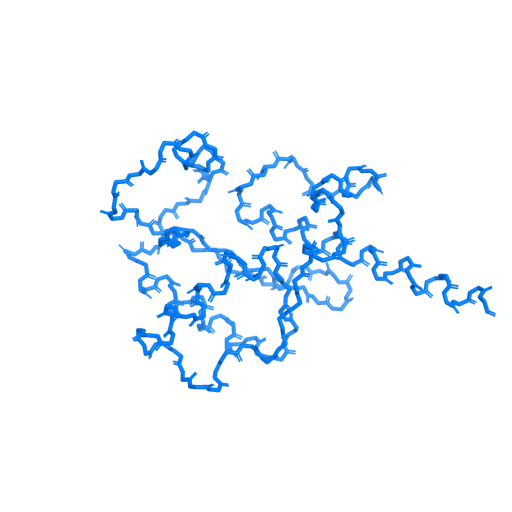 -6.844 9.540 1.00 95.75 85 LEU A O 1
ATOM 683 N N . ILE A 1 86 ? -2.575 -7.861 8.759 1.00 94.88 86 ILE A N 1
ATOM 684 C CA . ILE A 1 86 ? -3.149 -9.214 8.707 1.00 94.88 86 ILE A CA 1
ATOM 685 C C . ILE A 1 86 ? -3.441 -9.708 10.121 1.00 94.88 86 ILE A C 1
ATOM 687 O O . ILE A 1 86 ? -4.537 -10.197 10.389 1.00 94.88 86 ILE A O 1
ATOM 691 N N . HIS A 1 87 ? -2.469 -9.567 11.026 1.00 95.25 87 HIS A N 1
ATOM 692 C CA . HIS A 1 87 ? -2.634 -9.988 12.412 1.00 95.25 87 HIS A CA 1
ATOM 693 C C . HIS A 1 87 ? -3.817 -9.280 13.080 1.00 95.25 87 HIS A C 1
ATOM 695 O O . HIS A 1 87 ? -4.685 -9.942 13.642 1.00 95.25 87 HIS A O 1
ATOM 701 N N . ASP A 1 88 ? -3.884 -7.955 12.972 1.00 96.62 88 ASP A N 1
ATOM 702 C CA . ASP A 1 88 ? -4.950 -7.149 13.558 1.00 96.62 88 ASP A CA 1
ATOM 703 C C . ASP A 1 88 ? -6.307 -7.504 12.948 1.00 96.62 88 ASP A C 1
ATOM 705 O O . ASP A 1 88 ? -7.268 -7.706 13.683 1.00 96.62 88 ASP A O 1
ATOM 709 N N . ALA A 1 89 ? -6.391 -7.651 11.623 1.00 97.44 89 ALA A N 1
ATOM 710 C CA . ALA A 1 89 ? -7.641 -8.007 10.963 1.00 97.44 89 ALA A CA 1
ATOM 711 C C . ALA A 1 89 ? -8.143 -9.394 11.380 1.00 97.44 89 ALA A C 1
ATOM 713 O O . ALA A 1 89 ? -9.346 -9.575 11.566 1.00 97.44 89 ALA A O 1
ATOM 714 N N . HIS A 1 90 ? -7.241 -10.360 11.566 1.00 97.75 90 HIS A N 1
ATOM 715 C CA . HIS A 1 90 ? -7.596 -11.685 12.078 1.00 97.75 90 HIS A CA 1
ATOM 716 C C . HIS A 1 90 ? -8.057 -11.617 13.538 1.00 97.75 90 HIS A C 1
ATOM 718 O O . HIS A 1 90 ? -9.123 -12.131 13.869 1.00 97.75 90 HIS A O 1
ATOM 724 N N . GLN A 1 91 ? -7.320 -10.907 14.400 1.00 97.81 91 GLN A N 1
ATOM 725 C CA . GLN A 1 91 ? -7.694 -10.711 15.808 1.00 97.81 91 GLN A CA 1
ATOM 726 C C . GLN A 1 91 ? -9.044 -9.995 15.969 1.00 97.81 91 GLN A C 1
ATOM 728 O O . GLN A 1 91 ? -9.802 -10.311 16.883 1.00 97.81 91 GLN A O 1
ATOM 733 N N . MET A 1 92 ? -9.357 -9.054 15.076 1.00 97.62 92 MET A N 1
ATOM 734 C CA . MET A 1 92 ? -10.625 -8.320 15.049 1.00 97.62 92 MET A CA 1
ATOM 735 C C . MET A 1 92 ? -11.768 -9.100 14.375 1.00 97.62 92 MET A C 1
ATOM 737 O O . MET A 1 92 ? -12.902 -8.629 14.370 1.00 97.62 92 MET A O 1
ATOM 741 N N . GLY A 1 93 ? -11.504 -10.275 13.790 1.00 98.12 93 GLY A N 1
ATOM 742 C CA . GLY A 1 93 ? -12.507 -11.056 13.057 1.00 98.12 93 GLY A CA 1
ATOM 743 C C . GLY A 1 93 ? -12.944 -10.435 11.723 1.00 98.12 93 GLY A C 1
ATOM 744 O O . GLY A 1 93 ? -14.001 -10.785 11.202 1.00 98.12 93 GLY A O 1
ATOM 745 N N . ILE A 1 94 ? -12.148 -9.513 11.170 1.00 98.19 94 ILE A N 1
ATOM 746 C CA . ILE A 1 94 ? -12.354 -8.912 9.842 1.00 98.19 94 ILE A CA 1
ATOM 747 C C . ILE A 1 94 ? -12.063 -9.937 8.740 1.00 98.19 94 ILE A C 1
ATOM 749 O O . ILE A 1 94 ? -12.748 -9.951 7.718 1.00 98.19 94 ILE A O 1
ATOM 753 N N . ILE A 1 95 ? -11.063 -10.794 8.959 1.00 97.50 95 ILE A N 1
ATOM 754 C CA . ILE A 1 95 ? -10.690 -11.898 8.070 1.00 97.50 95 ILE A CA 1
ATOM 755 C C . ILE A 1 95 ? -10.661 -13.220 8.841 1.00 97.50 95 ILE A C 1
ATOM 757 O O . ILE A 1 95 ? -10.329 -13.244 10.028 1.00 97.50 95 ILE A O 1
ATOM 761 N N . GLY A 1 96 ? -10.996 -14.321 8.169 1.00 96.62 96 GLY A N 1
ATOM 762 C CA . GLY A 1 96 ? -10.849 -15.677 8.689 1.00 96.62 96 GLY A CA 1
ATOM 763 C C . GLY A 1 96 ? -9.448 -16.263 8.485 1.00 96.62 96 GLY A C 1
ATOM 764 O O . GLY A 1 96 ? -8.556 -15.640 7.910 1.00 96.62 96 GLY A O 1
ATOM 765 N N . ASP A 1 97 ? -9.273 -17.512 8.920 1.00 94.38 97 ASP A N 1
ATOM 766 C CA . ASP A 1 97 ? -7.982 -18.226 8.921 1.00 94.38 97 ASP A CA 1
ATOM 767 C C . ASP A 1 97 ? -7.345 -18.396 7.527 1.00 94.38 97 ASP A C 1
ATOM 769 O O . ASP A 1 97 ? -6.139 -18.614 7.419 1.00 94.38 97 ASP A O 1
ATOM 773 N N . TRP A 1 98 ? -8.149 -18.307 6.464 1.00 91.38 98 TRP A N 1
ATOM 774 C CA . TRP A 1 98 ? -7.740 -18.551 5.074 1.00 91.38 98 TRP A CA 1
ATOM 775 C C . TRP A 1 98 ? -7.987 -17.355 4.146 1.00 91.38 98 TRP A C 1
ATOM 777 O O . TRP A 1 98 ? -7.857 -17.489 2.932 1.00 91.38 98 TRP A O 1
ATOM 787 N N . ASP A 1 99 ? -8.347 -16.201 4.709 1.00 92.19 99 ASP A N 1
ATOM 788 C CA . ASP A 1 99 ? -8.752 -15.017 3.940 1.00 92.19 99 ASP A CA 1
ATOM 789 C C . ASP A 1 99 ? -7.589 -14.039 3.686 1.00 92.19 99 ASP A C 1
ATOM 791 O O . ASP A 1 99 ? -7.716 -13.102 2.896 1.00 92.19 99 ASP A O 1
ATOM 795 N N . ALA A 1 100 ? -6.439 -14.242 4.337 1.00 90.69 100 ALA A N 1
ATOM 796 C CA . ALA A 1 100 ? -5.227 -13.479 4.054 1.00 90.69 100 ALA A CA 1
ATOM 797 C C . ALA A 1 100 ? -4.656 -13.831 2.663 1.00 90.69 100 ALA A C 1
ATOM 799 O O . ALA A 1 100 ? -4.789 -14.973 2.213 1.00 90.69 100 ALA A O 1
ATOM 800 N N . PRO A 1 101 ? -3.961 -12.899 1.980 1.00 87.50 101 PRO A N 1
ATOM 801 C CA . PRO A 1 101 ? -3.299 -13.213 0.720 1.00 87.50 101 PRO A CA 1
ATOM 802 C C . PRO A 1 101 ? -2.301 -14.363 0.887 1.00 87.50 101 PRO A C 1
ATOM 804 O O . PRO A 1 101 ? -1.370 -14.280 1.686 1.00 87.50 101 PRO A O 1
ATOM 807 N N . TYR A 1 102 ? -2.471 -15.426 0.097 1.00 77.69 102 TYR A N 1
ATOM 808 C CA . TYR A 1 102 ?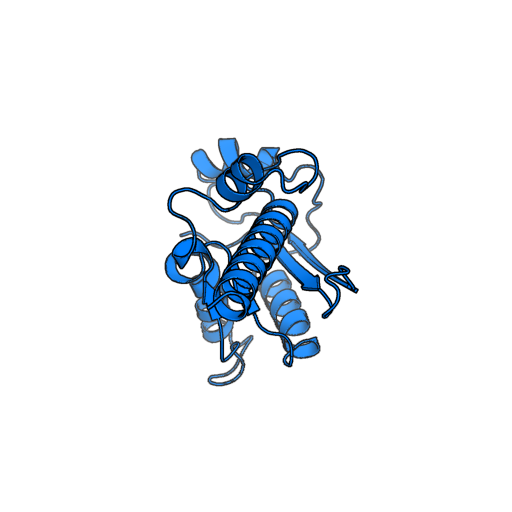 -1.591 -16.600 0.144 1.00 77.69 102 TYR A CA 1
ATOM 809 C C . TYR A 1 102 ? -0.137 -16.278 -0.197 1.00 77.69 102 TYR A C 1
ATOM 811 O O . TYR A 1 102 ? 0.777 -16.957 0.269 1.00 77.69 102 TYR A O 1
ATOM 819 N N . LEU A 1 103 ? 0.072 -15.274 -1.049 1.00 80.56 103 LEU A N 1
ATOM 820 C CA . LEU A 1 103 ? 1.384 -14.894 -1.537 1.00 80.56 103 LEU A CA 1
ATOM 821 C C . LEU A 1 103 ? 1.599 -13.402 -1.309 1.00 80.56 103 LEU A C 1
ATOM 823 O O . LEU A 1 103 ? 0.876 -12.566 -1.849 1.00 80.56 103 LEU A O 1
ATOM 827 N N . TRP A 1 104 ? 2.603 -13.108 -0.489 1.00 85.69 104 TRP A N 1
ATOM 828 C CA . TRP A 1 104 ? 2.937 -11.782 0.010 1.00 85.69 104 TRP A CA 1
ATOM 829 C C . TRP A 1 104 ? 4.384 -11.473 -0.374 1.00 85.69 104 TRP A C 1
ATOM 831 O O . TRP A 1 104 ? 5.323 -11.894 0.306 1.00 85.69 104 TRP A O 1
ATOM 841 N N . TYR A 1 105 ? 4.578 -10.826 -1.526 1.00 91.38 105 TYR A N 1
ATOM 842 C CA . TYR A 1 105 ? 5.914 -10.501 -2.021 1.00 91.38 105 TYR A CA 1
ATOM 843 C C . TYR A 1 105 ? 6.448 -9.260 -1.326 1.00 91.38 105 TYR A C 1
ATOM 845 O O . TYR A 1 105 ? 6.005 -8.146 -1.593 1.00 91.38 105 TYR A O 1
ATOM 853 N N . ASP A 1 106 ? 7.436 -9.459 -0.467 1.00 92.69 106 ASP A N 1
ATOM 854 C CA . ASP A 1 106 ? 8.079 -8.374 0.253 1.00 92.69 106 ASP A CA 1
ATOM 855 C C . ASP A 1 106 ? 9.254 -7.806 -0.548 1.00 92.69 106 ASP A C 1
ATOM 857 O O . ASP A 1 106 ? 10.257 -8.495 -0.762 1.00 92.69 106 ASP A O 1
ATOM 861 N N . VAL A 1 107 ? 9.132 -6.563 -1.029 1.00 92.56 107 VAL A N 1
ATOM 862 C CA . VAL A 1 107 ? 10.155 -5.996 -1.917 1.00 92.56 107 VAL A CA 1
ATOM 863 C C . VAL A 1 107 ? 11.409 -5.539 -1.197 1.00 92.56 107 VAL A C 1
ATOM 865 O O . VAL A 1 107 ? 12.433 -5.361 -1.857 1.00 92.56 107 VAL A O 1
ATOM 868 N N . CYS A 1 108 ? 11.370 -5.399 0.132 1.00 88.06 108 CYS A N 1
ATOM 869 C CA . CYS A 1 108 ? 12.565 -5.073 0.909 1.00 88.06 108 CYS A CA 1
ATOM 870 C C . CYS A 1 108 ? 13.671 -6.134 0.764 1.00 88.06 108 CYS A C 1
ATOM 872 O O . CYS A 1 108 ? 14.830 -5.857 1.043 1.00 88.06 108 CYS A O 1
ATOM 874 N N . LEU A 1 109 ? 13.341 -7.331 0.264 1.00 88.38 109 LEU A N 1
ATOM 875 C CA . LEU A 1 109 ? 14.301 -8.397 -0.017 1.00 88.38 109 LEU A CA 1
ATOM 876 C C . LEU A 1 109 ? 15.118 -8.186 -1.301 1.00 88.38 109 LEU A C 1
ATOM 878 O O . LEU A 1 109 ? 16.113 -8.882 -1.495 1.00 88.38 109 LEU A O 1
ATOM 882 N N . PHE A 1 110 ? 14.697 -7.288 -2.198 1.00 88.44 110 PHE A N 1
ATOM 883 C CA . PHE A 1 110 ? 15.341 -7.105 -3.508 1.00 88.44 110 PHE A CA 1
ATOM 884 C C . PHE A 1 110 ? 16.247 -5.875 -3.590 1.00 88.44 110 PHE A C 1
ATOM 886 O O . PHE A 1 110 ? 16.957 -5.725 -4.584 1.00 88.44 110 PHE A O 1
ATOM 893 N N . PHE A 1 111 ? 16.219 -4.991 -2.590 1.00 88.56 111 PHE A N 1
ATOM 894 C CA . PHE A 1 111 ? 16.896 -3.697 -2.643 1.00 88.56 111 PHE A CA 1
ATOM 895 C C . PHE A 1 111 ? 17.695 -3.452 -1.362 1.00 88.56 111 PHE A C 1
ATOM 897 O O . PHE A 1 111 ? 17.147 -3.556 -0.271 1.00 88.56 111 PHE A O 1
ATOM 904 N N . ASP A 1 112 ? 18.975 -3.097 -1.503 1.00 79.50 112 ASP A N 1
ATOM 905 C CA . ASP A 1 112 ? 19.912 -2.979 -0.373 1.00 79.50 112 ASP A CA 1
ATOM 906 C C . ASP A 1 112 ? 19.640 -1.777 0.554 1.00 79.50 112 ASP A C 1
ATOM 908 O O . ASP A 1 112 ? 20.049 -1.796 1.713 1.00 79.50 112 ASP A O 1
ATOM 912 N N . ASP A 1 113 ? 18.984 -0.726 0.052 1.00 83.12 113 ASP A N 1
ATOM 913 C CA . ASP A 1 113 ? 18.741 0.524 0.793 1.00 83.12 113 ASP A CA 1
ATOM 914 C C . ASP A 1 113 ? 17.242 0.857 0.850 1.00 83.12 113 ASP A C 1
ATOM 916 O O . ASP A 1 113 ? 16.587 0.690 1.876 1.00 83.12 113 ASP A O 1
ATOM 920 N N . SER A 1 114 ? 16.656 1.275 -0.277 1.00 89.50 114 SER A N 1
ATOM 921 C CA . SER A 1 114 ? 15.222 1.553 -0.378 1.00 89.50 114 SER A CA 1
ATOM 922 C C . SER A 1 114 ? 14.717 1.442 -1.814 1.00 89.50 114 SER A C 1
ATOM 924 O O . SER A 1 114 ? 15.478 1.564 -2.778 1.00 89.50 114 SER A O 1
ATOM 926 N N . THR A 1 115 ? 13.402 1.270 -1.968 1.00 92.81 115 THR A N 1
ATOM 927 C CA . THR A 1 115 ? 12.743 1.310 -3.284 1.00 92.81 115 THR A CA 1
ATOM 928 C C . THR A 1 115 ? 12.924 2.665 -3.972 1.00 92.81 115 THR A C 1
ATOM 930 O O . THR A 1 115 ? 13.097 2.712 -5.189 1.00 92.81 115 THR A O 1
ATOM 933 N N . ASN A 1 116 ? 12.940 3.760 -3.201 1.00 91.50 116 ASN A N 1
ATOM 934 C CA . ASN A 1 116 ? 13.150 5.107 -3.725 1.00 91.50 116 ASN A CA 1
ATOM 935 C C . ASN A 1 116 ? 14.568 5.276 -4.282 1.00 91.50 116 ASN A C 1
ATOM 937 O O . ASN A 1 116 ? 14.718 5.641 -5.445 1.00 91.50 116 ASN A O 1
ATOM 941 N N . LYS A 1 117 ? 15.598 4.914 -3.503 1.00 91.50 117 LYS A N 1
ATOM 942 C CA . LYS A 1 117 ? 16.985 4.969 -3.978 1.00 91.50 117 LYS A CA 1
ATOM 943 C C . LYS A 1 117 ? 17.193 4.097 -5.216 1.00 91.50 117 LYS A C 1
ATOM 945 O O . LYS A 1 117 ? 17.824 4.536 -6.171 1.00 91.50 117 LYS A O 1
ATOM 950 N N . TYR A 1 118 ? 16.628 2.887 -5.230 1.00 94.31 118 TYR A N 1
ATOM 951 C CA . TYR A 1 118 ? 16.691 2.029 -6.411 1.00 94.31 118 TYR A CA 1
ATOM 952 C C . TYR A 1 118 ? 16.095 2.721 -7.644 1.00 94.31 118 TYR A C 1
ATOM 954 O O . TYR A 1 118 ? 16.671 2.654 -8.730 1.00 94.31 118 TYR A O 1
ATOM 962 N N . CYS A 1 119 ? 14.956 3.398 -7.491 1.00 94.69 119 CYS A N 1
ATOM 963 C CA . CYS A 1 119 ? 14.334 4.124 -8.591 1.00 94.69 119 CYS A CA 1
ATOM 964 C C . CYS A 1 119 ? 15.170 5.319 -9.058 1.00 94.69 119 CYS A C 1
ATOM 966 O O . CYS A 1 119 ? 15.325 5.492 -10.265 1.00 94.69 119 CYS A O 1
ATOM 968 N N . GLU A 1 120 ? 15.760 6.083 -8.140 1.00 93.50 120 GLU A N 1
ATOM 969 C CA . GLU A 1 120 ? 16.687 7.177 -8.458 1.00 93.50 120 GLU A CA 1
ATOM 970 C C . GLU A 1 120 ? 17.910 6.668 -9.236 1.00 93.50 120 GLU A C 1
ATOM 972 O O . GLU A 1 120 ? 18.193 7.155 -10.332 1.00 93.50 120 GLU A O 1
ATOM 977 N N . ASP A 1 121 ? 18.577 5.626 -8.729 1.00 93.94 121 ASP A N 1
ATOM 978 C CA . ASP A 1 121 ? 19.779 5.040 -9.336 1.00 93.94 121 ASP A CA 1
ATOM 979 C C . ASP A 1 121 ? 19.503 4.464 -10.744 1.00 93.94 121 ASP A C 1
ATOM 981 O O . ASP A 1 121 ? 20.406 4.391 -11.581 1.00 93.94 121 ASP A O 1
ATOM 985 N N . ASN A 1 122 ? 18.252 4.083 -11.032 1.00 94.19 122 ASN A N 1
ATOM 986 C CA . ASN A 1 122 ? 17.822 3.522 -12.318 1.00 94.19 122 ASN A CA 1
ATOM 987 C C . ASN A 1 122 ? 17.022 4.505 -13.195 1.00 94.19 122 ASN A C 1
ATOM 989 O O . ASN A 1 122 ? 16.497 4.098 -14.231 1.00 94.19 122 ASN A O 1
ATOM 993 N N . ASN A 1 123 ? 16.943 5.792 -12.835 1.00 95.12 123 ASN A N 1
ATOM 994 C CA . ASN A 1 123 ? 16.182 6.821 -13.566 1.00 95.12 123 ASN A CA 1
ATOM 995 C C . ASN A 1 123 ? 14.701 6.448 -13.800 1.00 95.12 123 ASN A C 1
ATOM 997 O O . ASN A 1 123 ? 14.129 6.719 -14.860 1.00 95.12 123 ASN A O 1
ATOM 1001 N N . ILE A 1 124 ? 14.079 5.800 -12.816 1.00 95.19 124 ILE A N 1
ATOM 1002 C CA . ILE A 1 124 ? 12.669 5.414 -12.845 1.00 95.19 124 ILE A CA 1
ATOM 1003 C C . ILE A 1 124 ? 11.838 6.582 -12.311 1.00 95.19 124 ILE A C 1
ATOM 1005 O O . ILE A 1 124 ? 11.891 6.906 -11.129 1.00 95.19 124 ILE A O 1
ATOM 1009 N N . ASP A 1 125 ? 11.030 7.191 -13.176 1.00 93.12 125 ASP A N 1
ATOM 1010 C CA . ASP A 1 125 ? 10.139 8.283 -12.784 1.00 93.12 125 ASP A CA 1
ATOM 1011 C C . ASP A 1 125 ? 9.003 7.772 -11.883 1.00 93.12 125 ASP A C 1
ATOM 1013 O O . ASP A 1 125 ? 8.209 6.927 -12.306 1.00 93.12 125 ASP A O 1
ATOM 1017 N N . ILE A 1 126 ? 8.898 8.289 -10.655 1.00 91.62 126 ILE A N 1
ATOM 1018 C CA . ILE A 1 126 ? 7.797 8.037 -9.705 1.00 91.62 126 ILE A CA 1
ATOM 1019 C C . ILE A 1 126 ? 6.941 9.306 -9.485 1.00 91.62 126 ILE A C 1
ATOM 1021 O O . ILE A 1 126 ? 5.879 9.235 -8.862 1.00 91.62 126 ILE A O 1
ATOM 1025 N N . GLY A 1 127 ? 7.329 10.440 -10.071 1.00 89.12 127 GLY A N 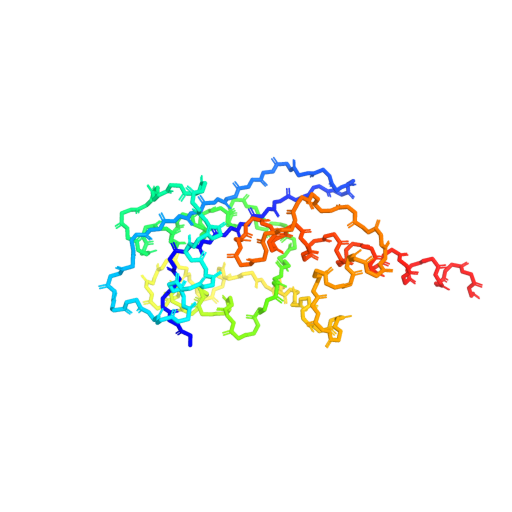1
ATOM 1026 C CA . GLY A 1 127 ? 6.855 11.771 -9.705 1.00 89.12 127 GLY A CA 1
ATOM 1027 C C . GLY A 1 127 ? 7.704 12.405 -8.600 1.00 89.12 127 GLY A C 1
ATOM 1028 O O . GLY A 1 127 ? 8.797 11.937 -8.287 1.00 89.12 127 GLY A O 1
ATOM 1029 N N . GLU A 1 128 ? 7.201 13.491 -8.015 1.00 86.75 128 GLU A N 1
ATOM 1030 C CA . GLU A 1 128 ? 7.887 14.206 -6.936 1.00 86.75 128 GLU A CA 1
ATOM 1031 C C . GLU A 1 128 ? 8.032 13.327 -5.684 1.00 86.75 128 GLU A C 1
ATOM 1033 O O . GLU A 1 128 ? 7.072 12.688 -5.245 1.00 86.75 128 GLU A O 1
ATOM 1038 N N . THR A 1 129 ? 9.239 13.294 -5.113 1.00 85.88 129 THR A N 1
ATOM 1039 C CA . THR A 1 129 ? 9.562 12.458 -3.954 1.00 85.88 129 THR A CA 1
ATOM 1040 C C . THR A 1 129 ? 8.709 12.822 -2.745 1.00 85.88 129 THR A C 1
ATOM 1042 O O . THR A 1 129 ? 8.759 13.947 -2.247 1.00 85.88 129 THR A O 1
ATOM 1045 N N . ASN A 1 130 ? 7.982 11.839 -2.210 1.00 90.56 130 ASN A N 1
ATOM 1046 C CA . ASN A 1 130 ? 7.156 12.012 -1.018 1.00 90.56 130 ASN A CA 1
ATOM 1047 C C . ASN A 1 130 ? 7.214 10.775 -0.107 1.00 90.56 130 ASN A C 1
ATOM 1049 O O . ASN A 1 130 ? 6.196 10.168 0.207 1.00 90.56 130 ASN A O 1
ATOM 1053 N N . THR A 1 131 ? 8.424 10.369 0.287 1.00 91.44 131 THR A N 1
ATOM 1054 C CA . THR A 1 131 ? 8.653 9.216 1.178 1.00 91.44 131 THR A CA 1
ATOM 1055 C C . THR A 1 131 ? 7.786 9.288 2.435 1.00 91.44 131 THR A C 1
ATOM 1057 O O . THR A 1 131 ? 7.642 10.370 3.007 1.00 91.44 131 THR A O 1
ATOM 1060 N N . HIS A 1 132 ? 7.266 8.142 2.886 1.00 92.94 132 HIS A N 1
ATOM 1061 C CA . HIS A 1 132 ? 6.300 8.013 3.992 1.00 92.94 132 HIS A CA 1
ATOM 1062 C C . HIS A 1 132 ? 4.869 8.471 3.669 1.00 92.94 132 HIS A C 1
ATOM 1064 O O . HIS A 1 132 ? 3.995 8.396 4.535 1.00 92.94 132 HIS A O 1
ATOM 1070 N N . ASN A 1 133 ? 4.597 8.910 2.437 1.00 95.81 133 ASN A N 1
ATOM 1071 C CA . ASN A 1 133 ? 3.240 8.929 1.906 1.00 95.81 133 ASN A CA 1
ATOM 1072 C C . ASN A 1 133 ? 2.911 7.528 1.359 1.00 95.81 133 ASN A C 1
ATOM 1074 O O . ASN A 1 133 ? 3.617 7.041 0.473 1.00 95.81 133 ASN A O 1
ATOM 1078 N N . PRO A 1 134 ? 1.833 6.875 1.822 1.00 96.19 134 PRO A N 1
ATOM 1079 C CA . PRO A 1 134 ? 1.568 5.479 1.482 1.00 96.19 134 PRO A CA 1
ATOM 1080 C C . PRO A 1 134 ? 1.267 5.273 -0.010 1.00 96.19 134 PRO A C 1
ATOM 1082 O O . PRO A 1 134 ? 1.585 4.223 -0.558 1.00 96.19 134 PRO A O 1
ATOM 1085 N N . VAL A 1 135 ? 0.711 6.272 -0.709 1.00 96.62 135 VAL A N 1
ATOM 1086 C CA . VAL A 1 135 ? 0.511 6.193 -2.167 1.00 96.62 135 VAL A CA 1
ATOM 1087 C C . VAL A 1 135 ? 1.849 6.261 -2.897 1.00 96.62 135 VAL A C 1
ATOM 1089 O O . VAL A 1 135 ? 2.077 5.496 -3.835 1.00 96.62 135 VAL A O 1
ATOM 1092 N N . PHE A 1 136 ? 2.735 7.169 -2.481 1.00 96.12 136 PHE A N 1
ATOM 1093 C CA . PHE A 1 136 ? 4.074 7.277 -3.058 1.00 96.12 136 PHE A CA 1
ATOM 1094 C C . PHE A 1 136 ? 4.873 5.986 -2.842 1.00 96.12 136 PHE A C 1
ATOM 1096 O O . PHE A 1 136 ? 5.415 5.445 -3.805 1.00 96.12 136 PHE A O 1
ATOM 1103 N N . ASP A 1 137 ? 4.860 5.447 -1.622 1.00 95.38 137 ASP A N 1
ATOM 1104 C CA . ASP A 1 137 ? 5.570 4.216 -1.269 1.00 95.38 137 ASP A CA 1
ATOM 1105 C C . ASP A 1 137 ? 5.041 3.000 -2.063 1.00 95.38 137 ASP A C 1
ATOM 1107 O O . ASP A 1 137 ? 5.822 2.167 -2.526 1.00 95.38 137 ASP A O 1
ATOM 1111 N N . CYS A 1 138 ? 3.727 2.913 -2.326 1.00 96.62 138 CYS A N 1
ATOM 1112 C CA . CYS A 1 138 ? 3.189 1.894 -3.234 1.00 96.62 138 CYS A CA 1
ATOM 1113 C C . CYS A 1 138 ? 3.726 2.046 -4.667 1.00 96.62 138 CYS A C 1
ATOM 1115 O O . CYS A 1 138 ? 4.074 1.050 -5.310 1.00 96.62 138 CYS A O 1
ATOM 1117 N N . LYS A 1 139 ? 3.796 3.281 -5.186 1.00 96.69 139 LYS A N 1
ATOM 1118 C CA . LYS A 1 139 ? 4.307 3.544 -6.542 1.00 96.69 139 LYS A CA 1
ATOM 1119 C C . LYS A 1 139 ? 5.788 3.193 -6.651 1.00 96.69 139 LYS A C 1
ATOM 1121 O O . LYS A 1 139 ? 6.172 2.564 -7.639 1.00 96.69 139 LYS A O 1
ATOM 1126 N N . SER A 1 140 ? 6.605 3.576 -5.667 1.00 96.06 140 SER A N 1
ATOM 1127 C CA . SER A 1 140 ? 8.037 3.268 -5.665 1.00 96.06 140 SER A CA 1
ATOM 1128 C C . SER A 1 140 ? 8.273 1.760 -5.585 1.00 96.06 140 SER A C 1
ATOM 1130 O O . SER A 1 140 ? 9.025 1.226 -6.399 1.00 96.06 140 SER A O 1
ATOM 1132 N N . ALA A 1 141 ? 7.569 1.052 -4.694 1.00 95.88 141 ALA A N 1
ATOM 1133 C CA . ALA A 1 141 ? 7.666 -0.399 -4.554 1.00 95.88 141 ALA A CA 1
ATOM 1134 C C . ALA A 1 141 ? 7.308 -1.136 -5.853 1.00 95.88 141 ALA A C 1
ATOM 1136 O O . ALA A 1 141 ? 8.089 -1.964 -6.330 1.00 95.88 141 ALA A O 1
ATOM 1137 N N . TYR A 1 142 ? 6.169 -0.799 -6.468 1.00 96.44 142 TYR A N 1
ATOM 1138 C CA . TYR A 1 142 ? 5.743 -1.414 -7.725 1.00 96.44 142 TYR A CA 1
ATOM 1139 C C . TYR A 1 142 ? 6.736 -1.155 -8.862 1.00 96.44 142 TYR A C 1
ATOM 1141 O O . TYR A 1 142 ? 7.155 -2.091 -9.549 1.00 96.44 142 TYR A O 1
ATOM 1149 N N . LYS A 1 143 ? 7.127 0.109 -9.070 1.00 95.75 143 LYS A N 1
ATOM 1150 C CA . LYS A 1 143 ? 8.002 0.487 -10.186 1.00 95.75 143 LYS A CA 1
ATOM 1151 C C . LYS A 1 143 ? 9.402 -0.109 -10.039 1.00 95.75 143 LYS A C 1
ATOM 1153 O O . LYS A 1 143 ? 9.922 -0.646 -11.020 1.00 95.75 143 LYS A O 1
ATOM 1158 N N . ALA A 1 144 ? 9.965 -0.097 -8.828 1.00 95.75 144 ALA A N 1
ATOM 1159 C CA . ALA A 1 144 ? 11.241 -0.741 -8.530 1.00 95.75 144 ALA A CA 1
ATOM 1160 C C . ALA A 1 144 ? 11.180 -2.245 -8.833 1.00 95.75 144 ALA A C 1
ATOM 1162 O O . ALA A 1 144 ? 12.002 -2.766 -9.589 1.00 95.75 144 ALA A O 1
ATOM 1163 N N . PHE A 1 145 ? 10.166 -2.940 -8.306 1.00 95.19 145 PHE A N 1
ATOM 1164 C CA . PHE A 1 145 ? 10.018 -4.382 -8.489 1.00 95.19 145 PHE A CA 1
ATOM 1165 C C . PHE A 1 145 ? 9.797 -4.769 -9.956 1.00 95.19 145 PHE A C 1
ATOM 1167 O O . PHE A 1 145 ? 10.454 -5.680 -10.464 1.00 95.19 145 PHE A O 1
ATOM 1174 N N . LYS A 1 146 ? 8.934 -4.044 -10.679 1.00 94.19 146 LYS A N 1
ATOM 1175 C CA . LYS A 1 146 ? 8.700 -4.273 -12.113 1.00 94.19 146 LYS A CA 1
ATOM 1176 C C . LYS A 1 146 ? 9.984 -4.117 -12.925 1.00 94.19 146 LYS A C 1
ATOM 1178 O O . LYS A 1 146 ? 10.269 -4.954 -13.782 1.00 94.19 146 LYS A O 1
ATOM 1183 N N . HIS A 1 147 ? 10.756 -3.062 -12.663 1.00 94.56 147 HIS A N 1
ATOM 1184 C CA . HIS A 1 147 ? 12.034 -2.848 -13.335 1.00 94.56 147 HIS A CA 1
ATOM 1185 C C . HIS A 1 147 ? 13.024 -3.979 -13.032 1.00 94.56 147 HIS A C 1
ATOM 1187 O O . HIS A 1 147 ? 13.582 -4.565 -13.961 1.00 94.56 147 HIS A O 1
ATOM 1193 N N . PHE A 1 148 ? 13.172 -4.343 -11.755 1.00 93.75 148 PHE A N 1
ATOM 1194 C CA . PHE A 1 148 ? 14.043 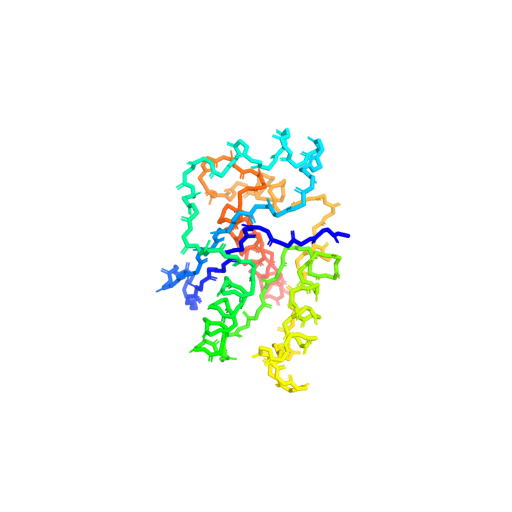-5.430 -11.314 1.00 93.75 148 PHE A CA 1
ATOM 1195 C C . PHE A 1 148 ? 13.726 -6.751 -12.030 1.00 93.75 148 PHE A C 1
ATOM 1197 O O . PHE A 1 148 ? 14.606 -7.353 -12.645 1.00 93.75 148 PHE A O 1
ATOM 1204 N N . ILE A 1 149 ? 12.459 -7.174 -12.037 1.00 91.75 149 ILE A N 1
ATOM 1205 C CA . ILE A 1 149 ? 12.038 -8.418 -12.698 1.00 91.75 149 ILE A CA 1
ATOM 1206 C C . ILE A 1 149 ? 12.275 -8.368 -14.215 1.00 91.75 149 ILE A C 1
ATOM 1208 O O . ILE A 1 149 ? 12.736 -9.351 -14.804 1.00 91.75 149 ILE A O 1
ATOM 1212 N N . ASN A 1 150 ? 12.010 -7.232 -14.862 1.00 90.88 150 ASN A N 1
ATOM 1213 C CA . ASN A 1 150 ? 12.253 -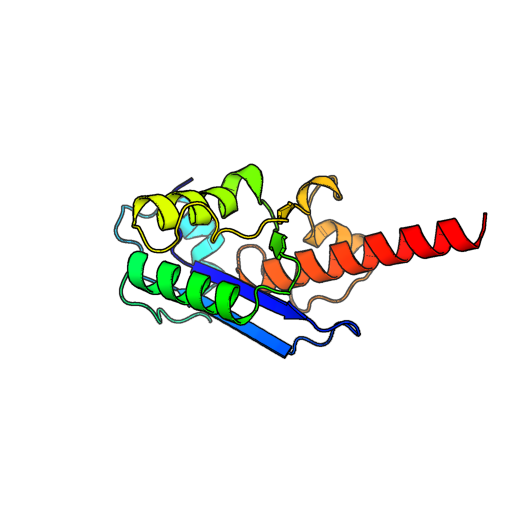7.075 -16.296 1.00 90.88 150 ASN A CA 1
ATOM 1214 C C . ASN A 1 150 ? 13.743 -7.170 -16.651 1.00 90.88 150 ASN A C 1
ATOM 1216 O O . ASN A 1 150 ? 14.085 -7.848 -17.622 1.00 90.88 150 ASN A O 1
ATOM 1220 N N . ALA A 1 151 ? 14.624 -6.561 -15.854 1.00 88.62 151 ALA A N 1
ATOM 1221 C CA . ALA A 1 151 ? 16.070 -6.661 -16.038 1.00 88.62 151 ALA A CA 1
ATOM 1222 C C . ALA A 1 151 ? 16.547 -8.123 -15.945 1.00 88.62 151 ALA A C 1
ATOM 1224 O O . ALA A 1 151 ? 17.239 -8.611 -16.841 1.00 88.62 151 ALA A O 1
ATOM 1225 N N . GLN A 1 152 ? 16.074 -8.867 -14.939 1.00 83.25 152 GLN A N 1
ATOM 1226 C CA . GLN A 1 152 ? 16.396 -10.291 -14.770 1.00 83.25 152 GLN A CA 1
ATOM 1227 C C . GLN A 1 152 ? 15.904 -11.161 -15.940 1.00 83.25 152 GLN A C 1
ATOM 1229 O O . GLN A 1 152 ? 16.549 -12.140 -16.323 1.00 83.25 152 GLN A O 1
ATOM 1234 N N . ASN A 1 153 ? 14.764 -10.815 -16.541 1.00 78.94 153 ASN A N 1
ATOM 1235 C CA . ASN A 1 153 ? 14.231 -11.532 -17.699 1.00 78.94 153 ASN A CA 1
ATOM 1236 C C . ASN A 1 153 ? 15.020 -11.260 -18.987 1.00 78.94 153 ASN A C 1
ATOM 1238 O O . ASN A 1 153 ? 15.104 -12.145 -19.841 1.00 78.94 153 ASN A O 1
ATOM 1242 N N . LEU A 1 154 ? 15.602 -10.068 -19.142 1.00 74.62 154 LEU A N 1
ATOM 1243 C CA . LEU A 1 154 ? 16.461 -9.742 -20.282 1.00 74.62 154 LEU A CA 1
ATOM 1244 C C . LEU A 1 154 ? 17.794 -10.493 -20.208 1.00 74.62 154 LEU A C 1
ATOM 1246 O O . LEU A 1 154 ? 18.200 -11.086 -21.204 1.00 74.62 154 LEU A O 1
ATOM 1250 N N . GLU A 1 155 ? 18.417 -10.559 -19.029 1.00 69.50 155 GLU A N 1
ATOM 1251 C CA . GLU A 1 155 ? 19.659 -11.319 -18.816 1.00 69.50 155 GLU A CA 1
ATOM 1252 C C . GLU A 1 155 ? 19.499 -12.824 -19.067 1.00 69.50 155 GLU A C 1
ATOM 1254 O O . GLU A 1 155 ? 20.427 -13.489 -19.526 1.00 69.50 155 GLU A O 1
ATOM 1259 N N . LYS A 1 156 ? 18.316 -13.383 -18.788 1.00 62.72 156 LYS A N 1
ATOM 1260 C CA . LYS A 1 156 ? 18.009 -14.792 -19.079 1.00 62.72 156 LYS A CA 1
ATOM 1261 C C . LYS A 1 156 ? 17.791 -15.076 -20.564 1.00 62.72 156 LYS A C 1
ATOM 1263 O O . LYS A 1 156 ? 17.932 -16.221 -20.964 1.00 62.72 156 LYS A O 1
ATOM 1268 N N . LYS A 1 157 ? 17.423 -14.074 -21.370 1.00 60.00 157 LYS A N 1
ATOM 1269 C CA . LYS A 1 157 ? 17.241 -14.225 -22.827 1.00 60.00 157 LYS A CA 1
ATOM 1270 C C . LYS A 1 157 ? 18.548 -14.096 -23.610 1.00 60.00 157 LYS A C 1
ATOM 1272 O O . LYS A 1 157 ? 18.586 -14.480 -24.774 1.00 60.00 157 LYS A O 1
ATOM 1277 N N . THR A 1 158 ? 19.587 -13.525 -23.005 1.00 57.03 158 THR A N 1
ATOM 1278 C CA . THR A 1 158 ? 20.917 -13.346 -23.608 1.00 57.03 158 THR A CA 1
ATOM 1279 C C . THR A 1 158 ? 21.929 -14.422 -23.202 1.00 57.03 158 THR A C 1
ATOM 1281 O O . THR A 1 158 ? 23.053 -14.397 -23.704 1.00 57.03 158 THR A O 1
ATOM 1284 N N . LYS A 1 159 ? 21.541 -15.365 -22.336 1.00 50.56 159 LYS A N 1
ATOM 1285 C CA . LYS A 1 159 ? 22.288 -16.591 -22.015 1.00 50.56 159 LYS A CA 1
ATOM 1286 C C . LYS A 1 159 ? 21.688 -17.787 -22.741 1.00 50.56 159 LYS A C 1
ATOM 1288 O O . LYS A 1 159 ? 22.485 -18.669 -23.122 1.00 50.56 159 LYS A O 1
#

InterPro domains:
  IPR012337 Ribonuclease H-like superfamily [SSF53098] (2-152)

Secondary structure (DSSP, 8-state):
----SEEEEEEE-SS--EEEEEEEE----SPPPHHHHHHTGGGGTTS---SSSHHHHHHHHHHHHHHTTTSPEEESSTTTTTHHHHHHHHHTTSS-TT-S-S-EEEGGGT-SS-HHHHHHHTT---SS--TT-HHHHHHHHHHHHHHHHHHHHHHHH--